Protein AF-A0A7X9D1M9-F1 (afdb_monomer)

Radius of gyration: 13.67 Å; Cα contacts (8 Å, |Δi|>4): 22; chains: 1; bounding box: 26×29×36 Å

Mean predicted aligned error: 5.54 Å

pLDDT: mean 87.79, std 13.01, range [42.78, 96.88]

Structure (mmCIF, N/CA/C/O backbone):
data_AF-A0A7X9D1M9-F1
#
_entry.id   AF-A0A7X9D1M9-F1
#
loop_
_atom_site.group_PDB
_atom_site.id
_atom_site.type_symbol
_atom_site.label_atom_id
_atom_site.label_alt_id
_atom_site.label_comp_id
_atom_site.label_asym_id
_atom_site.label_entity_id
_atom_site.label_seq_id
_atom_site.pdbx_PDB_ins_code
_atom_site.Cartn_x
_atom_site.Cartn_y
_atom_site.Cartn_z
_atom_site.occupancy
_atom_site.B_iso_or_equiv
_atom_site.auth_seq_id
_atom_site.auth_comp_id
_atom_site.auth_asym_id
_atom_site.auth_atom_id
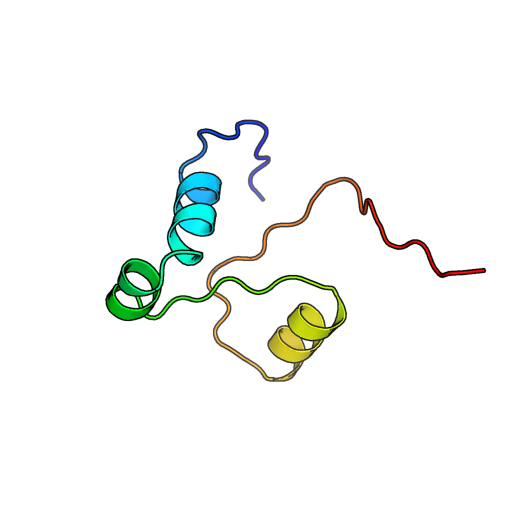_atom_site.pdbx_PDB_model_num
ATOM 1 N N . MET A 1 1 ? -11.343 -12.215 -5.466 1.00 77.31 1 MET A N 1
ATOM 2 C CA . MET A 1 1 ? -9.969 -12.037 -4.948 1.00 77.31 1 MET A CA 1
ATOM 3 C C . MET A 1 1 ? -9.020 -12.393 -6.080 1.00 77.31 1 MET A C 1
ATOM 5 O O . MET A 1 1 ? -9.235 -13.427 -6.695 1.00 77.31 1 MET A O 1
ATOM 9 N N . GLU A 1 2 ? -8.069 -11.525 -6.423 1.00 89.06 2 GLU A N 1
ATOM 10 C CA . GLU A 1 2 ? -7.094 -11.762 -7.500 1.00 89.06 2 GLU A CA 1
ATOM 11 C C . GLU A 1 2 ? -5.744 -12.109 -6.869 1.00 89.06 2 GLU A C 1
ATOM 13 O O . GLU A 1 2 ? -5.261 -11.365 -6.016 1.00 89.06 2 GLU A O 1
ATOM 18 N N . TYR A 1 3 ? -5.153 -13.236 -7.269 1.00 92.50 3 TYR A N 1
ATOM 19 C CA . TYR A 1 3 ? -3.842 -13.649 -6.782 1.00 92.50 3 TYR A CA 1
ATOM 20 C C . TYR A 1 3 ? -2.746 -13.080 -7.686 1.00 92.50 3 TYR A C 1
ATOM 22 O O . TYR A 1 3 ? -2.630 -13.452 -8.854 1.00 92.50 3 TYR A O 1
ATOM 30 N N . ILE A 1 4 ? -1.961 -12.143 -7.155 1.00 93.44 4 ILE A N 1
ATOM 31 C CA . ILE A 1 4 ? -0.942 -11.421 -7.917 1.00 93.44 4 ILE A CA 1
ATOM 32 C C . ILE A 1 4 ? 0.431 -12.022 -7.618 1.00 93.44 4 ILE A C 1
ATOM 34 O O . ILE A 1 4 ? 0.960 -11.854 -6.525 1.00 93.44 4 ILE A O 1
ATOM 38 N N . THR A 1 5 ? 1.039 -12.657 -8.618 1.00 93.31 5 THR A N 1
ATOM 39 C CA . THR A 1 5 ? 2.399 -13.228 -8.527 1.00 93.31 5 THR A CA 1
ATOM 40 C C . THR A 1 5 ? 3.447 -12.421 -9.290 1.00 93.31 5 THR A C 1
ATOM 42 O O . THR A 1 5 ? 4.646 -12.593 -9.084 1.00 93.31 5 THR A O 1
ATOM 45 N N . SER A 1 6 ? 3.013 -11.527 -10.186 1.00 93.81 6 SER A N 1
ATOM 46 C CA . SER A 1 6 ? 3.900 -10.755 -11.055 1.00 93.81 6 SER A CA 1
ATOM 47 C C . SER A 1 6 ? 4.055 -9.313 -10.585 1.00 93.81 6 SER A C 1
ATOM 49 O O . SER A 1 6 ? 3.091 -8.559 -10.453 1.00 93.81 6 SER A O 1
ATOM 51 N N . ILE A 1 7 ? 5.309 -8.882 -10.475 1.00 91.38 7 ILE A N 1
ATOM 52 C CA . ILE A 1 7 ? 5.700 -7.486 -10.245 1.00 91.38 7 ILE A CA 1
ATOM 53 C C . ILE A 1 7 ? 5.314 -6.553 -11.409 1.00 91.38 7 ILE A C 1
ATOM 55 O O . ILE A 1 7 ? 5.273 -5.331 -11.249 1.00 91.38 7 ILE A O 1
ATOM 59 N N . GLN A 1 8 ? 5.042 -7.114 -12.594 1.00 95.12 8 GLN A N 1
ATOM 60 C CA . GLN A 1 8 ? 4.559 -6.378 -13.758 1.00 95.12 8 GLN A CA 1
ATOM 61 C C . GLN A 1 8 ? 3.034 -6.211 -13.779 1.00 95.12 8 GLN A C 1
ATOM 63 O O . GLN A 1 8 ? 2.542 -5.519 -14.672 1.00 95.12 8 GLN A O 1
ATOM 68 N N . ASN A 1 9 ? 2.294 -6.784 -12.821 1.00 95.94 9 ASN A N 1
ATOM 69 C CA . ASN A 1 9 ? 0.845 -6.618 -12.738 1.00 95.94 9 ASN A CA 1
ATOM 70 C C . ASN A 1 9 ? 0.468 -5.113 -12.697 1.00 95.94 9 ASN A C 1
ATOM 72 O O . ASN A 1 9 ? 1.119 -4.337 -11.981 1.00 95.94 9 ASN A O 1
ATOM 76 N N . PRO A 1 10 ? -0.562 -4.672 -13.448 1.00 94.62 10 PRO A N 1
ATOM 77 C CA . PRO A 1 10 ? -0.962 -3.265 -13.512 1.00 94.62 10 PRO A CA 1
ATOM 78 C C . PRO A 1 10 ? -1.242 -2.629 -12.146 1.00 94.62 10 PRO A C 1
ATOM 80 O O . PRO A 1 10 ? -0.891 -1.470 -11.935 1.00 94.62 10 PRO A O 1
ATOM 83 N N . HIS A 1 11 ? -1.804 -3.381 -11.197 1.00 93.56 11 HIS A N 1
ATOM 84 C CA . HIS A 1 11 ? -2.106 -2.892 -9.851 1.00 93.56 11 HIS A CA 1
ATOM 85 C C . HIS A 1 11 ? -0.838 -2.618 -9.038 1.00 93.56 11 HIS A C 1
ATOM 87 O O . HIS A 1 11 ? -0.739 -1.592 -8.368 1.00 93.56 11 HIS A O 1
ATOM 93 N N . ILE A 1 12 ? 0.174 -3.478 -9.165 1.00 94.56 12 ILE A N 1
ATOM 94 C CA . ILE A 1 12 ? 1.481 -3.270 -8.526 1.00 94.56 12 ILE A CA 1
ATOM 95 C C . ILE A 1 12 ? 2.196 -2.063 -9.141 1.00 94.56 12 ILE A C 1
ATOM 97 O O . ILE A 1 12 ? 2.794 -1.253 -8.428 1.00 94.56 12 ILE A O 1
ATOM 101 N N . ARG A 1 13 ? 2.107 -1.899 -10.467 1.00 95.12 13 ARG A N 1
ATOM 102 C CA . ARG A 1 13 ? 2.657 -0.726 -11.162 1.00 95.12 13 ARG A CA 1
ATOM 103 C C . ARG A 1 13 ? 1.975 0.569 -10.716 1.00 95.12 13 ARG A C 1
ATOM 105 O O . ARG A 1 13 ? 2.677 1.538 -10.441 1.00 95.12 13 ARG A O 1
ATOM 112 N N . GLU A 1 14 ? 0.647 0.582 -10.601 1.00 94.69 14 GLU A N 1
ATOM 113 C CA . GLU A 1 14 ? -0.119 1.741 -10.120 1.00 94.69 14 GLU A CA 1
ATOM 114 C C . GLU A 1 14 ? 0.316 2.146 -8.705 1.00 94.69 14 GLU A C 1
ATOM 116 O O . GLU A 1 14 ? 0.633 3.313 -8.477 1.00 94.69 14 GLU A O 1
ATOM 121 N N . ILE A 1 15 ? 0.435 1.188 -7.779 1.00 94.44 15 ILE A N 1
ATOM 122 C CA . ILE A 1 15 ? 0.880 1.455 -6.400 1.00 94.44 15 ILE A CA 1
ATOM 123 C C . ILE A 1 15 ? 2.272 2.088 -6.362 1.00 94.44 15 ILE A C 1
ATOM 125 O O . ILE A 1 15 ? 2.487 3.078 -5.663 1.00 94.44 15 ILE A O 1
ATOM 129 N N . ARG A 1 16 ? 3.214 1.591 -7.169 1.00 94.12 16 ARG A N 1
ATOM 130 C CA . ARG A 1 16 ? 4.551 2.201 -7.281 1.00 94.12 16 ARG A CA 1
ATOM 131 C C . ARG A 1 16 ? 4.490 3.633 -7.800 1.00 94.12 16 ARG A C 1
ATOM 133 O O . ARG A 1 16 ? 5.241 4.493 -7.342 1.00 94.12 16 ARG A O 1
ATOM 140 N N . LEU A 1 17 ? 3.594 3.918 -8.743 1.00 96.00 17 LEU A N 1
ATOM 141 C CA . LEU A 1 17 ? 3.402 5.276 -9.252 1.00 96.00 17 LEU A CA 1
ATOM 142 C C . LEU A 1 17 ? 2.827 6.213 -8.184 1.00 96.00 17 LEU A C 1
ATOM 144 O O . LEU A 1 17 ? 3.211 7.383 -8.163 1.00 96.00 17 LEU A O 1
ATOM 148 N N . LEU A 1 18 ? 2.013 5.711 -7.249 1.00 95.75 18 LEU A N 1
ATOM 149 C CA . LEU A 1 18 ? 1.527 6.486 -6.103 1.00 95.75 18 LEU A CA 1
ATOM 150 C C . LEU A 1 18 ? 2.651 6.947 -5.164 1.00 95.75 18 LEU A C 1
ATOM 152 O O . LEU A 1 18 ? 2.410 7.824 -4.348 1.00 95.75 18 LEU A O 1
ATOM 156 N N . GLN A 1 19 ? 3.897 6.487 -5.282 1.00 92.62 19 GLN A N 1
ATOM 157 C CA . GLN A 1 19 ? 5.013 7.094 -4.538 1.00 92.62 19 GLN A CA 1
ATOM 158 C C . GLN A 1 19 ? 5.430 8.461 -5.115 1.00 92.62 19 GLN A C 1
ATOM 160 O O . GLN A 1 19 ? 5.993 9.302 -4.406 1.00 92.62 19 GLN A O 1
ATOM 165 N N . LYS A 1 20 ? 5.077 8.758 -6.372 1.00 95.94 20 LYS A N 1
ATOM 166 C CA . LYS A 1 20 ? 5.412 10.021 -7.044 1.00 95.94 20 LYS A CA 1
ATOM 167 C C . LYS A 1 20 ? 4.372 11.104 -6.734 1.00 95.94 20 LYS A C 1
ATOM 169 O O . LYS A 1 20 ? 3.198 10.955 -7.066 1.00 95.94 20 LYS A O 1
ATOM 174 N N . LYS A 1 21 ? 4.813 12.252 -6.197 1.00 94.75 21 LYS A N 1
ATOM 175 C CA . LYS A 1 21 ? 3.943 13.398 -5.840 1.00 94.75 21 LYS A CA 1
ATOM 176 C C . LYS A 1 21 ? 3.025 13.838 -6.987 1.00 94.75 21 LYS A C 1
ATOM 178 O O . LYS A 1 21 ? 1.818 13.925 -6.793 1.00 94.75 21 LYS A O 1
ATO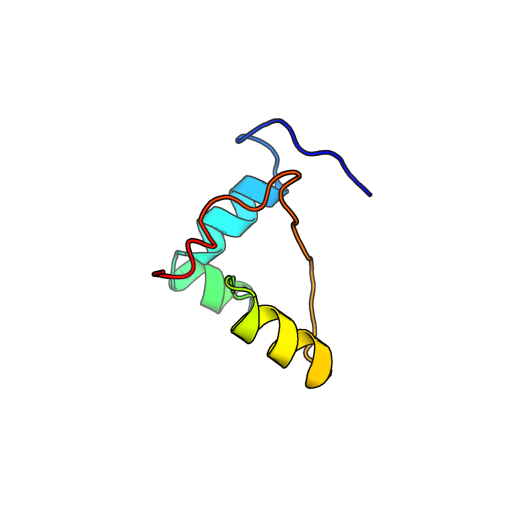M 183 N N . LYS A 1 22 ? 3.586 14.050 -8.185 1.00 96.38 22 LYS A N 1
ATOM 184 C CA . LYS A 1 22 ? 2.830 14.461 -9.382 1.00 96.38 22 LYS A CA 1
ATOM 185 C C . LYS A 1 22 ? 1.715 13.468 -9.730 1.00 96.38 22 LYS A C 1
ATOM 187 O O . LYS A 1 22 ? 0.621 13.880 -10.092 1.00 96.38 22 LYS A O 1
ATOM 192 N N . TYR A 1 23 ? 1.988 12.169 -9.590 1.00 96.88 23 TYR A N 1
ATOM 193 C CA . TYR A 1 23 ? 1.016 11.122 -9.895 1.00 96.88 23 TYR A CA 1
ATOM 194 C C . TYR A 1 23 ? -0.097 11.055 -8.841 1.00 96.88 23 TYR A C 1
ATOM 196 O O . TYR A 1 23 ? -1.264 10.971 -9.212 1.00 96.88 23 TYR A O 1
ATOM 204 N N . ARG A 1 24 ? 0.228 11.164 -7.543 1.00 95.31 24 ARG A N 1
ATOM 205 C CA . ARG A 1 24 ? -0.796 11.229 -6.480 1.00 95.31 24 ARG A CA 1
ATOM 206 C C . ARG A 1 24 ? -1.717 12.427 -6.637 1.00 95.31 24 ARG A C 1
ATOM 208 O O . ARG A 1 24 ? -2.928 12.273 -6.578 1.00 95.31 24 ARG A O 1
ATOM 215 N N . GLN A 1 25 ? -1.143 13.605 -6.874 1.00 93.94 25 GLN A N 1
ATOM 216 C CA . GLN A 1 25 ? -1.911 14.842 -7.012 1.00 93.94 25 GLN A CA 1
ATOM 217 C C . GLN 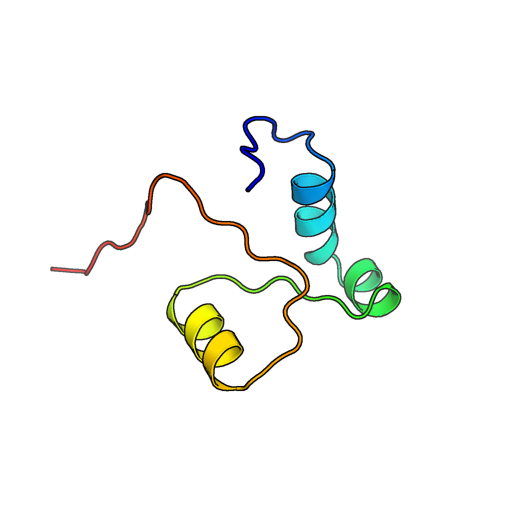A 1 25 ? -2.849 14.808 -8.221 1.00 93.94 25 GLN A C 1
ATOM 219 O O . GLN A 1 25 ? -3.988 15.235 -8.103 1.00 93.94 25 GLN A O 1
ATOM 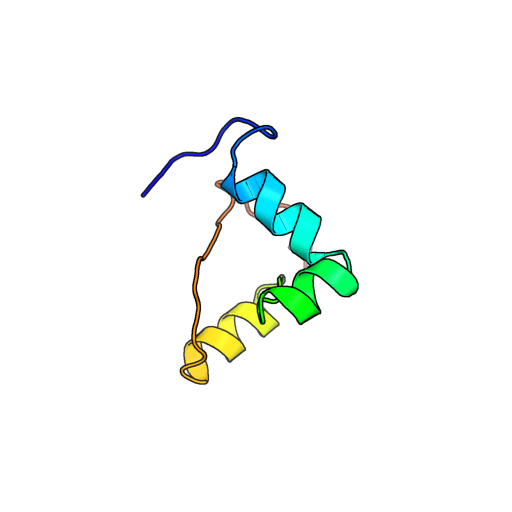224 N N . GLY A 1 26 ? -2.399 14.258 -9.355 1.00 96.00 26 GLY A N 1
ATOM 225 C CA . GLY A 1 26 ? -3.239 14.135 -10.549 1.00 96.00 26 GLY A CA 1
ATOM 226 C C . GLY A 1 26 ? -4.375 13.116 -10.416 1.00 96.00 26 GLY A C 1
ATOM 227 O O . GLY A 1 26 ? -5.406 13.286 -11.052 1.00 96.00 26 GLY A O 1
ATOM 228 N N . ASN A 1 27 ? -4.203 12.074 -9.596 1.00 93.38 27 ASN A N 1
ATOM 229 C CA . ASN A 1 27 ? -5.193 11.001 -9.444 1.00 93.38 27 AS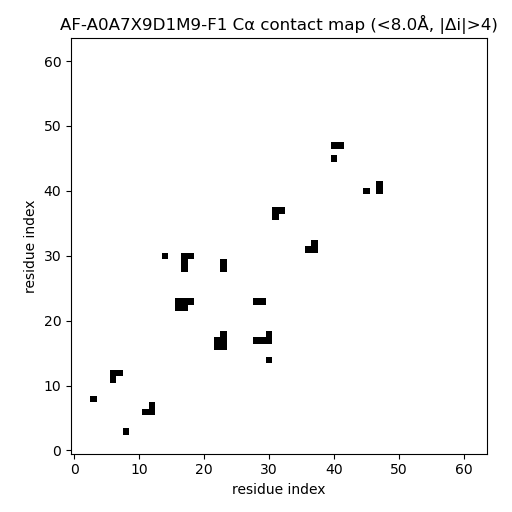N A CA 1
ATOM 230 C C . ASN A 1 27 ? -6.041 11.103 -8.166 1.00 93.38 27 ASN A C 1
ATOM 232 O O . ASN A 1 27 ? -6.991 10.343 -8.020 1.00 93.38 27 ASN A O 1
ATOM 236 N N . GLY A 1 28 ? -5.673 11.961 -7.208 1.00 94.06 28 GLY A N 1
ATOM 237 C CA . GLY A 1 28 ? -6.334 12.042 -5.899 1.00 94.06 28 GLY A CA 1
ATOM 238 C C . GLY A 1 28 ? -6.204 10.770 -5.051 1.00 94.06 28 GLY A C 1
ATOM 239 O O . GLY A 1 28 ? -6.980 10.567 -4.125 1.00 94.06 28 GLY A O 1
ATOM 240 N N . LYS A 1 29 ? -5.240 9.895 -5.368 1.00 94.50 29 LYS A N 1
ATOM 241 C CA . LYS A 1 29 ? -5.024 8.613 -4.686 1.00 94.50 29 LYS A CA 1
ATOM 242 C C . LYS A 1 29 ? -3.724 8.619 -3.894 1.00 94.50 29 LYS A C 1
ATOM 244 O O . LYS A 1 29 ? -2.715 9.189 -4.321 1.00 94.50 29 LYS A O 1
ATOM 249 N N . PHE A 1 30 ? -3.738 7.907 -2.774 1.00 93.94 30 PHE A N 1
ATOM 250 C CA . PHE A 1 30 ? -2.595 7.742 -1.885 1.00 93.94 30 PHE A CA 1
ATOM 251 C C . PHE A 1 30 ? -2.388 6.262 -1.574 1.00 93.94 30 PHE A C 1
ATOM 253 O O . PHE A 1 30 ? -3.338 5.485 -1.537 1.00 93.94 30 PHE A O 1
ATOM 260 N N . PHE A 1 31 ? -1.126 5.884 -1.395 1.00 94.19 31 PHE A N 1
ATOM 261 C CA . PHE A 1 31 ? -0.748 4.572 -0.894 1.00 94.19 31 PHE A CA 1
ATOM 262 C C . PHE A 1 31 ? -0.420 4.717 0.591 1.00 94.19 31 PHE A C 1
ATOM 264 O O . PHE A 1 31 ? 0.365 5.596 0.952 1.00 94.19 31 PHE A O 1
ATOM 271 N N . ILE A 1 32 ? -1.043 3.885 1.420 1.00 92.75 32 ILE A N 1
ATOM 272 C CA . ILE A 1 32 ? -0.781 3.779 2.856 1.00 92.75 32 ILE A CA 1
ATOM 273 C C . ILE A 1 32 ? -0.393 2.334 3.165 1.00 92.75 32 ILE A C 1
ATOM 275 O O . ILE A 1 32 ? -0.879 1.406 2.519 1.00 92.75 32 ILE A O 1
ATOM 279 N N . GLU A 1 33 ? 0.480 2.149 4.146 1.00 90.75 33 GLU A N 1
ATOM 280 C CA . GLU A 1 33 ? 0.949 0.838 4.591 1.00 90.75 33 GLU A CA 1
ATOM 281 C C . GLU A 1 33 ? 1.110 0.818 6.113 1.00 90.75 33 GLU A C 1
ATOM 283 O O . GLU A 1 33 ? 1.145 1.866 6.753 1.00 90.75 33 GLU A O 1
ATOM 288 N N . GLY A 1 34 ? 1.206 -0.381 6.690 1.00 88.44 34 GLY A N 1
ATOM 289 C CA . GLY A 1 34 ? 1.294 -0.587 8.135 1.00 88.44 34 GLY A CA 1
ATOM 290 C C . GLY A 1 34 ? -0.067 -0.842 8.788 1.00 88.44 34 GLY A C 1
ATOM 291 O O . GLY A 1 34 ? -1.052 -0.156 8.521 1.00 88.44 34 GLY A O 1
ATOM 292 N N . ILE A 1 35 ? -0.110 -1.840 9.679 1.00 89.06 35 ILE A N 1
ATOM 293 C CA . ILE A 1 35 ? -1.351 -2.351 10.292 1.00 89.06 35 ILE A CA 1
ATOM 294 C C . ILE A 1 35 ? -2.144 -1.236 10.984 1.00 89.06 35 ILE A C 1
ATOM 296 O O . ILE A 1 35 ? -3.359 -1.178 10.829 1.00 89.06 35 ILE A O 1
ATOM 300 N N . LYS A 1 36 ? -1.467 -0.332 11.706 1.00 90.88 36 LYS A N 1
ATOM 301 C CA . LYS A 1 36 ? -2.111 0.783 12.414 1.00 90.88 36 LYS A CA 1
ATOM 302 C C . LYS A 1 36 ? -2.858 1.719 11.456 1.00 90.88 36 LYS A C 1
ATOM 304 O O . LYS A 1 36 ? -4.056 1.902 11.616 1.00 90.88 36 LYS A O 1
ATOM 309 N N . PHE A 1 37 ? -2.173 2.247 10.441 1.00 92.50 37 PHE A N 1
ATOM 310 C CA . PHE A 1 37 ? -2.768 3.193 9.492 1.00 92.50 37 PHE A CA 1
ATOM 311 C C . PHE A 1 37 ? -3.877 2.556 8.653 1.00 92.50 37 PHE A C 1
ATOM 313 O O . PHE A 1 37 ? -4.898 3.184 8.390 1.00 92.50 37 PHE A O 1
ATOM 320 N N . VAL A 1 38 ? -3.699 1.294 8.249 1.00 92.06 38 VAL A N 1
ATOM 321 C CA . VAL A 1 38 ? -4.739 0.555 7.520 1.00 92.06 38 VAL A CA 1
ATOM 322 C C . VAL A 1 38 ? -5.965 0.329 8.406 1.00 92.06 38 VAL A C 1
ATOM 324 O O . VAL A 1 38 ? -7.085 0.506 7.933 1.00 92.06 38 VAL A O 1
ATOM 327 N N . LYS A 1 39 ? -5.771 -0.021 9.684 1.00 92.12 39 LYS A N 1
ATOM 328 C CA . LYS A 1 39 ? -6.863 -0.182 10.651 1.00 92.12 39 LYS A CA 1
ATOM 329 C C . LYS A 1 39 ? -7.635 1.125 10.847 1.00 92.12 39 LYS A C 1
ATOM 331 O O . LYS A 1 39 ? -8.851 1.115 10.707 1.00 92.12 39 LYS A O 1
ATOM 336 N N . GLU A 1 40 ? -6.940 2.233 11.096 1.00 93.94 40 GLU A N 1
ATOM 337 C CA . GLU A 1 40 ? -7.561 3.556 11.260 1.00 93.94 40 GLU A CA 1
ATOM 338 C C . GLU A 1 40 ? -8.368 3.952 10.010 1.00 93.94 40 GLU A C 1
ATOM 340 O O . GLU A 1 40 ? -9.528 4.333 10.119 1.00 93.94 40 GLU A O 1
ATOM 345 N N . ALA A 1 41 ? -7.822 3.755 8.803 1.00 92.88 41 ALA A N 1
ATOM 346 C CA . ALA A 1 41 ? -8.534 4.061 7.558 1.00 92.88 41 ALA A CA 1
ATOM 347 C C . ALA A 1 41 ? -9.814 3.223 7.359 1.00 92.88 41 ALA A C 1
ATOM 349 O O . ALA A 1 41 ? -10.790 3.715 6.785 1.00 92.88 41 ALA A O 1
ATOM 350 N N . LEU A 1 42 ? -9.808 1.965 7.817 1.00 91.81 42 LEU A N 1
ATOM 351 C CA . LEU A 1 42 ? -10.983 1.089 7.804 1.00 91.81 42 LEU A CA 1
ATOM 352 C C . LEU A 1 42 ? -12.038 1.538 8.827 1.00 91.81 42 LEU A C 1
ATOM 354 O O . LEU A 1 42 ? -13.229 1.473 8.531 1.00 91.81 42 LEU A O 1
ATOM 358 N N . GLU A 1 43 ? -11.614 1.995 10.007 1.00 94.94 43 GLU A N 1
ATOM 359 C CA . GLU A 1 43 ? -12.500 2.460 11.083 1.00 94.94 43 GLU A CA 1
ATOM 360 C C . GLU A 1 43 ? -13.125 3.831 10.771 1.00 94.94 43 GLU A C 1
ATOM 362 O O . GLU A 1 43 ? -14.313 4.042 11.015 1.00 94.94 43 GLU A O 1
ATOM 367 N N . GLU A 1 44 ? -12.372 4.744 10.156 1.00 92.31 44 GLU A N 1
ATOM 368 C CA . GLU A 1 44 ? -12.820 6.111 9.846 1.00 92.31 44 GLU A CA 1
ATOM 369 C C . GLU A 1 44 ? -13.714 6.219 8.594 1.00 92.31 44 GLU A C 1
ATOM 371 O O . GLU A 1 44 ? -13.999 7.318 8.122 1.00 92.31 44 GLU A O 1
ATOM 376 N N . SER A 1 45 ? -14.188 5.098 8.031 1.00 83.69 45 SER A N 1
ATOM 377 C CA . SER A 1 45 ? -15.021 5.074 6.810 1.00 83.69 45 SER A CA 1
ATOM 378 C C . SER A 1 45 ? -14.396 5.831 5.626 1.00 83.69 45 SER A C 1
ATOM 380 O O . SER A 1 45 ? -15.093 6.412 4.788 1.00 83.69 45 SER A O 1
ATOM 382 N N . THR A 1 46 ? -13.063 5.823 5.540 1.00 88.12 46 THR A N 1
ATOM 383 C CA . THR A 1 46 ? -12.340 6.449 4.431 1.00 88.12 46 THR A CA 1
ATOM 384 C C . THR A 1 46 ? -12.660 5.725 3.121 1.00 88.12 46 THR A C 1
ATOM 386 O O . THR A 1 46 ? -12.847 4.508 3.085 1.00 88.12 46 THR A O 1
ATOM 389 N N . HIS A 1 47 ? -12.690 6.454 2.001 1.00 91.38 47 HIS A N 1
ATOM 390 C CA . HIS A 1 47 ? -12.853 5.833 0.688 1.00 91.38 47 HIS A CA 1
ATOM 391 C C . HIS A 1 47 ? -11.609 5.010 0.303 1.00 91.38 47 HIS A C 1
ATOM 393 O O . HIS A 1 47 ? -10.606 5.543 -0.179 1.00 91.38 47 HIS A O 1
ATOM 399 N N . ILE A 1 48 ? -11.684 3.692 0.490 1.00 93.00 48 ILE A N 1
ATOM 400 C CA . ILE A 1 48 ? -10.616 2.748 0.149 1.00 93.00 48 ILE A CA 1
ATOM 401 C C . ILE A 1 48 ? -10.867 2.182 -1.250 1.00 93.00 48 ILE A C 1
ATOM 403 O O . ILE A 1 48 ? -11.776 1.381 -1.454 1.00 93.00 48 ILE A O 1
ATOM 407 N N . SER A 1 49 ? -10.033 2.558 -2.226 1.00 93.31 49 SER A N 1
ATOM 408 C CA . SER A 1 49 ? -10.201 2.047 -3.600 1.00 93.31 49 SER A CA 1
ATOM 409 C C . SER A 1 49 ? -9.722 0.602 -3.784 1.00 93.31 49 SER A C 1
ATOM 411 O O . SER A 1 49 ? -10.233 -0.111 -4.647 1.00 93.31 49 SER A O 1
ATOM 413 N N . LYS A 1 50 ? -8.710 0.168 -3.016 1.00 92.44 50 LYS A N 1
ATOM 414 C CA . LYS A 1 50 ? -8.119 -1.172 -3.112 1.00 92.44 50 LYS A CA 1
ATOM 415 C C . LYS A 1 50 ? -7.326 -1.521 -1.857 1.00 92.44 50 LYS A C 1
ATOM 417 O O . LYS A 1 50 ? -6.614 -0.673 -1.328 1.00 92.44 50 LYS A O 1
ATOM 422 N N . VAL A 1 51 ? -7.398 -2.786 -1.451 1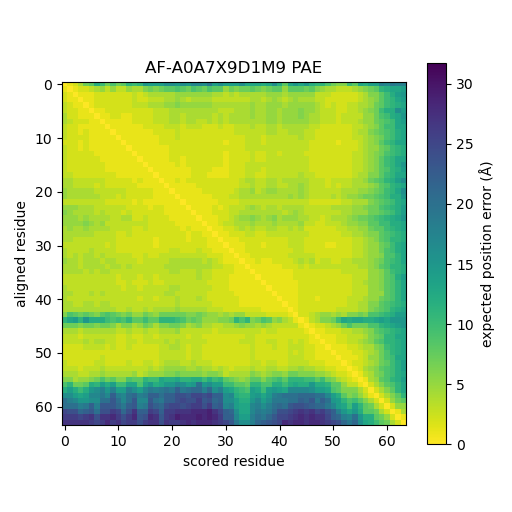.00 92.50 51 VAL A N 1
ATOM 423 C CA . VAL A 1 51 ? -6.552 -3.380 -0.409 1.00 92.50 51 VAL A CA 1
ATOM 424 C C . VAL A 1 51 ? -5.701 -4.470 -1.054 1.00 92.50 51 VAL A C 1
ATOM 426 O O . VAL A 1 51 ? -6.222 -5.286 -1.815 1.00 92.50 51 VAL A O 1
ATOM 429 N N . ILE A 1 52 ? -4.399 -4.471 -0.768 1.00 91.12 52 ILE A N 1
ATOM 430 C CA . ILE A 1 52 ? -3.485 -5.553 -1.147 1.00 91.12 52 ILE A CA 1
ATOM 431 C C . ILE A 1 52 ? -2.934 -6.171 0.126 1.00 91.12 52 ILE A C 1
ATOM 433 O O . ILE A 1 52 ? -2.493 -5.463 1.028 1.00 91.12 52 ILE A O 1
ATOM 437 N N . ILE A 1 53 ? -2.975 -7.496 0.177 1.00 90.62 53 ILE A N 1
ATOM 438 C CA . ILE A 1 53 ? -2.529 -8.293 1.309 1.00 90.62 53 ILE A CA 1
ATOM 439 C C . ILE A 1 53 ? -1.487 -9.266 0.767 1.00 90.62 53 ILE A C 1
ATOM 441 O O . ILE A 1 53 ? -1.706 -9.903 -0.263 1.00 90.62 53 ILE A O 1
ATOM 445 N N . SER A 1 54 ? -0.344 -9.341 1.438 1.00 88.31 54 SER A N 1
ATOM 446 C CA . SER A 1 54 ? 0.644 -10.386 1.183 1.00 88.31 54 SER A CA 1
ATOM 447 C C . SER A 1 54 ? 0.171 -11.691 1.820 1.00 88.31 54 SER A C 1
ATOM 449 O O . SER A 1 54 ? -0.403 -11.669 2.906 1.00 88.31 54 SER A O 1
ATOM 451 N N . GLU A 1 55 ? 0.451 -12.834 1.195 1.00 86.50 55 GLU A N 1
ATOM 452 C CA . GLU A 1 55 ? 0.197 -14.143 1.818 1.00 86.50 55 GLU A CA 1
ATOM 453 C C . GLU A 1 55 ? 0.963 -14.340 3.124 1.00 86.50 55 GLU A C 1
ATOM 455 O O . GLU A 1 55 ? 0.532 -15.096 3.993 1.00 86.50 55 GLU A O 1
ATOM 460 N N . ARG A 1 56 ? 2.111 -13.672 3.253 1.00 82.19 56 ARG A N 1
ATOM 461 C CA . ARG A 1 56 ? 2.939 -13.695 4.453 1.00 82.19 56 ARG A CA 1
ATOM 462 C C . ARG A 1 56 ? 3.080 -12.300 5.031 1.00 82.19 56 ARG A C 1
ATOM 464 O O . ARG A 1 56 ? 3.314 -11.333 4.305 1.00 82.19 56 ARG A O 1
ATOM 471 N N . LEU A 1 57 ? 2.949 -12.219 6.349 1.00 71.12 57 LEU A N 1
ATOM 472 C CA . LEU A 1 57 ? 3.235 -11.018 7.114 1.00 71.12 57 LEU A CA 1
ATOM 473 C C . LEU A 1 57 ? 4.706 -11.057 7.541 1.00 71.12 57 LEU A C 1
ATOM 475 O O . LEU A 1 57 ? 5.035 -11.560 8.612 1.00 71.12 57 LEU A O 1
ATOM 479 N N . ASP A 1 58 ? 5.589 -10.550 6.687 1.00 65.25 58 ASP A N 1
ATOM 480 C CA . ASP A 1 58 ? 7.014 -10.449 6.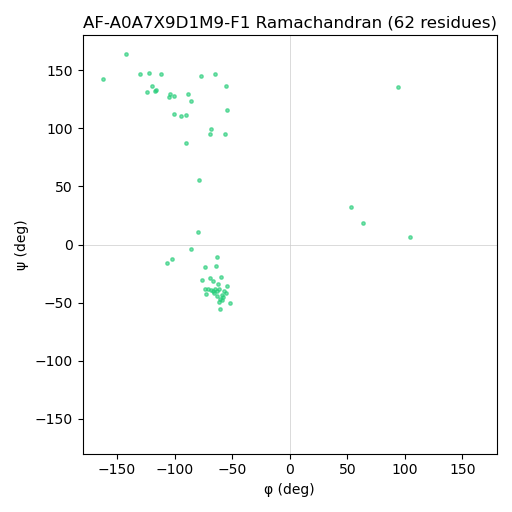999 1.00 65.25 58 ASP A CA 1
ATOM 481 C C . ASP A 1 58 ? 7.283 -9.102 7.699 1.00 65.25 58 ASP A C 1
ATOM 483 O O . ASP A 1 58 ? 6.865 -8.051 7.212 1.00 65.25 58 ASP A O 1
ATOM 487 N N . GLY A 1 59 ? 7.969 -9.110 8.849 1.00 59.56 59 GLY A N 1
ATOM 488 C CA . GLY A 1 59 ? 8.444 -7.879 9.506 1.00 59.56 59 GLY A CA 1
ATOM 489 C C . GLY A 1 59 ? 7.674 -7.391 10.740 1.00 59.56 59 GLY A C 1
ATOM 490 O O . GLY A 1 59 ? 8.030 -6.352 11.290 1.00 59.56 59 GLY A O 1
ATOM 491 N N . CYS A 1 60 ? 6.697 -8.139 11.262 1.00 54.81 60 CYS A N 1
ATOM 492 C CA . CYS A 1 60 ? 6.186 -7.917 12.623 1.00 54.81 60 CYS A CA 1
ATOM 493 C C . CYS A 1 60 ? 7.133 -8.533 13.664 1.00 54.81 60 CYS A C 1
ATOM 495 O O . CYS A 1 60 ? 6.729 -9.367 14.471 1.00 54.81 60 CYS A O 1
ATOM 497 N N . ALA A 1 61 ? 8.411 -8.152 13.637 1.00 52.47 61 ALA A N 1
ATOM 498 C CA . ALA A 1 61 ? 9.277 -8.386 14.779 1.00 52.47 61 ALA A CA 1
ATOM 499 C C . ALA A 1 61 ? 8.789 -7.453 15.891 1.00 52.47 61 ALA A C 1
ATOM 501 O O . ALA A 1 61 ? 9.135 -6.273 15.931 1.00 52.47 61 ALA A O 1
ATOM 502 N N . GLY A 1 62 ? 7.941 -7.974 16.779 1.00 50.41 62 GLY A N 1
ATOM 503 C CA . GLY A 1 62 ? 7.931 -7.464 18.137 1.00 50.41 62 GLY A CA 1
ATOM 504 C C . GLY A 1 62 ? 9.366 -7.586 18.629 1.00 50.41 62 GLY A C 1
ATOM 505 O O . GLY A 1 62 ? 9.914 -8.685 18.660 1.00 50.41 62 GLY A O 1
ATOM 506 N N . SER A 1 63 ? 10.000 -6.454 18.902 1.00 47.94 63 SER A N 1
ATOM 507 C CA . SER A 1 63 ? 11.201 -6.392 19.721 1.00 47.94 63 SER A CA 1
ATOM 508 C C . SER A 1 63 ? 10.862 -7.042 21.062 1.00 47.94 63 SER A C 1
ATOM 510 O O . SER A 1 63 ? 10.225 -6.408 21.905 1.00 47.94 63 SER A O 1
ATOM 512 N N . GLY A 1 64 ? 11.174 -8.334 21.172 1.00 42.78 64 GLY A N 1
ATOM 513 C CA . GLY A 1 64 ? 11.322 -9.051 22.432 1.00 42.78 64 GLY A CA 1
ATOM 514 C C . GLY A 1 64 ? 12.700 -8.811 23.019 1.00 42.78 64 GLY A C 1
ATOM 515 O O . GLY A 1 64 ? 13.618 -8.468 22.236 1.00 42.78 64 GLY A O 1
#

Secondary structure (DSSP, 8-state):
------TTSHHHHHHHHTTSHHHHHHHT-----SHHHHHHHHHTT---------SS--------

Foldseek 3Di:
DDDDPDCPPPVNVLQV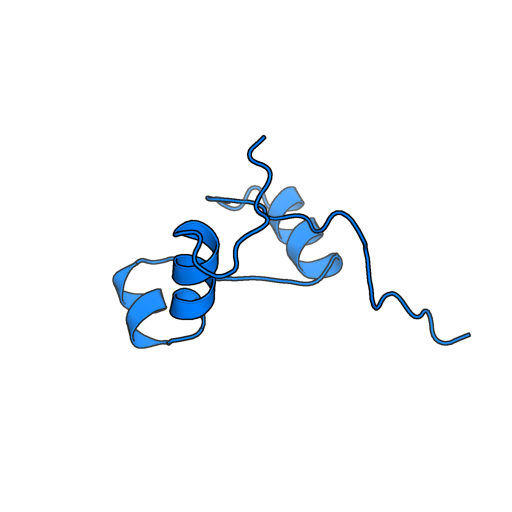QLVDPVSCVVVVDHDDDDPVVVVVCVVVVHDDPDDDDDPDDPDPPPPD

Sequence (64 aa):
MEYITSIQNPHIREIRLLQKKKYRQGNGKFFIEGIKFVKEALEESTHISKVIISERLDGCAGSG

Solvent-accessib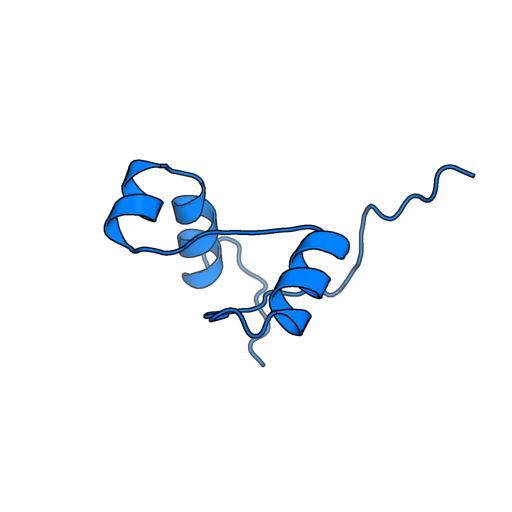le surface area (backbone atoms only — not comparable to full-atom values): 4475 Å² total; per-residue (Å²): 138,85,88,83,87,54,82,81,38,69,68,54,48,51,55,59,44,36,74,38,67,72,52,17,68,75,67,77,48,82,75,84,72,58,72,68,58,53,49,50,43,64,73,70,70,51,92,76,91,78,87,87,80,69,99,63,87,83,80,82,70,72,87,121

Nearest PDB structures (foldseek):
  6o82-assembly1_A  TM=2.508E-01  e=6.646E+00  Schizosaccharomyces pombe 972h-
  5um6-assembly1_A  TM=2.477E-01  e=7.141E+00  Schizosaccharomyces pombe 972h-
  9b5c-assembly1_A  TM=2.546E-01  e=7.674E+00  Schizosaccharomyces pombe 972h-